Protein AF-A0A662C0L5-F1 (afdb_monomer_lite)

Radius of gyration: 31.18 Å; chains: 1; bounding box: 43×15×87 Å

Sequence (63 aa):
MNKINVNRLLLLVVLTIGILSCNKKTEMKKDIAETEKIPGIVLENMDTSVDPREDFYNYVNGN

Secondary structure (DSSP, 8-state):
-----HHHHHHHHHHHHHHHHSS-------SS-------SS-GGG--TTS-TTT-HHHHHH--

pLDDT: mean 76.27, std 16.7, range [48.5, 98.25]

Foldseek 3Di:
DDDDDVVVVVVVVVVVVVVVVPPPPPCPPPPDDPPPCPDPADQVQADPVDDCVVPVPCRRHVD

Structure (mmCIF, N/CA/C/O backbone):
data_AF-A0A662C0L5-F1
#
_entry.id   AF-A0A662C0L5-F1
#
loop_
_atom_site.group_PDB
_atom_site.id
_atom_site.type_symbol
_atom_site.label_atom_id
_atom_site.label_alt_id
_atom_site.label_comp_id
_atom_site.label_asym_id
_atom_site.label_entity_id
_atom_site.label_seq_id
_atom_site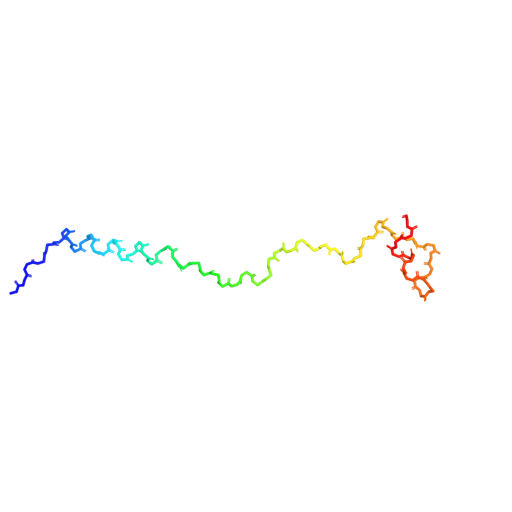.pdbx_PDB_ins_code
_atom_site.Cartn_x
_atom_site.Cartn_y
_atom_site.Cartn_z
_atom_site.occupancy
_atom_site.B_iso_or_equiv
_atom_site.auth_seq_id
_atom_site.auth_comp_id
_atom_site.auth_asym_id
_atom_site.auth_atom_id
_atom_site.pdbx_PDB_model_num
ATOM 1 N N . MET A 1 1 ? 30.251 -10.536 -75.267 1.00 50.22 1 MET A N 1
ATOM 2 C CA . MET A 1 1 ? 30.036 -9.595 -74.145 1.00 50.22 1 MET A CA 1
ATOM 3 C C . MET A 1 1 ? 28.572 -9.172 -74.182 1.00 50.22 1 MET A C 1
ATOM 5 O O . MET A 1 1 ? 28.166 -8.549 -75.157 1.00 50.22 1 MET A O 1
ATOM 9 N N . ASN A 1 2 ? 27.749 -9.633 -73.236 1.00 61.72 2 ASN A N 1
ATOM 10 C CA . ASN A 1 2 ? 26.290 -9.472 -73.312 1.00 61.72 2 ASN A CA 1
ATOM 11 C C . ASN A 1 2 ? 25.895 -8.000 -73.130 1.00 61.72 2 ASN A C 1
ATOM 13 O O . ASN A 1 2 ? 26.323 -7.361 -72.171 1.00 61.72 2 ASN A O 1
ATOM 17 N N . LYS A 1 3 ? 25.073 -7.458 -74.038 1.00 67.06 3 LYS A N 1
ATOM 18 C CA . LYS A 1 3 ? 24.512 -6.108 -73.894 1.00 67.06 3 LYS A CA 1
ATOM 19 C C . LYS A 1 3 ? 23.449 -6.130 -72.799 1.00 67.06 3 LYS A C 1
ATOM 21 O O . LYS A 1 3 ? 22.371 -6.691 -72.984 1.00 67.06 3 LYS A O 1
ATOM 26 N N . ILE A 1 4 ? 23.764 -5.537 -71.655 1.00 70.12 4 ILE A N 1
ATOM 27 C CA . ILE A 1 4 ? 22.830 -5.406 -70.538 1.00 70.12 4 ILE A CA 1
ATOM 28 C C . ILE A 1 4 ? 21.874 -4.252 -70.854 1.00 70.12 4 ILE A C 1
ATOM 30 O O . ILE A 1 4 ? 22.301 -3.145 -71.176 1.00 70.12 4 ILE A O 1
ATOM 34 N N . ASN A 1 5 ? 20.569 -4.515 -70.790 1.00 76.88 5 ASN A N 1
ATOM 35 C CA . ASN A 1 5 ? 19.547 -3.492 -70.985 1.00 76.88 5 ASN A CA 1
ATOM 36 C C . ASN A 1 5 ? 19.421 -2.666 -69.699 1.00 76.88 5 ASN A C 1
ATOM 38 O O . ASN A 1 5 ? 18.941 -3.173 -68.684 1.00 76.88 5 ASN A O 1
ATOM 42 N N . VAL A 1 6 ? 19.852 -1.406 -69.757 1.00 76.31 6 VAL A N 1
ATOM 43 C CA . VAL A 1 6 ? 19.921 -0.500 -68.601 1.00 76.31 6 VAL A CA 1
ATOM 44 C C . VAL A 1 6 ? 18.559 -0.344 -67.917 1.00 76.31 6 VAL A C 1
ATOM 46 O O . VAL A 1 6 ? 18.513 -0.360 -66.695 1.00 76.31 6 VAL A O 1
ATOM 49 N N . ASN A 1 7 ? 17.443 -0.336 -68.657 1.00 72.62 7 ASN A N 1
ATOM 50 C CA . ASN A 1 7 ? 16.101 -0.271 -68.057 1.00 72.62 7 ASN A CA 1
ATOM 51 C C . ASN A 1 7 ? 15.737 -1.549 -67.289 1.00 72.62 7 ASN A C 1
ATOM 53 O O . ASN A 1 7 ? 15.086 -1.482 -66.249 1.00 72.62 7 ASN A O 1
ATOM 57 N N . ARG A 1 8 ? 16.179 -2.719 -67.767 1.00 75.94 8 ARG A N 1
ATOM 58 C CA . ARG A 1 8 ? 15.992 -3.988 -67.043 1.00 75.94 8 ARG A CA 1
ATOM 59 C C . ARG A 1 8 ? 16.883 -4.063 -65.806 1.00 75.94 8 ARG A C 1
ATOM 61 O O . ARG A 1 8 ? 16.459 -4.597 -64.788 1.00 75.94 8 ARG A O 1
ATOM 68 N N . LEU A 1 9 ? 18.086 -3.496 -65.881 1.00 76.69 9 LEU A N 1
ATOM 69 C CA . LEU A 1 9 ? 18.991 -3.397 -64.740 1.00 76.69 9 LEU A CA 1
ATOM 70 C C . LEU A 1 9 ? 18.440 -2.439 -63.672 1.00 76.69 9 LEU A C 1
ATOM 72 O O . LEU A 1 9 ? 18.457 -2.771 -62.492 1.00 76.69 9 LEU A O 1
ATOM 76 N N . LEU A 1 10 ? 17.875 -1.300 -64.084 1.00 76.69 10 LEU A N 1
ATOM 77 C CA . LEU A 1 10 ? 17.277 -0.312 -63.184 1.00 76.69 10 LEU A CA 1
ATOM 78 C C . LEU A 1 10 ? 16.057 -0.881 -62.438 1.00 76.69 10 LEU A C 1
ATOM 80 O O . LEU A 1 10 ? 15.929 -0.698 -61.230 1.00 76.69 10 LEU A O 1
ATOM 84 N N . LEU A 1 11 ? 15.205 -1.640 -63.137 1.00 76.12 11 LEU A N 1
ATOM 85 C CA . LEU A 1 11 ? 14.053 -2.330 -62.541 1.00 76.12 11 LEU A CA 1
ATOM 86 C C . LEU A 1 11 ? 14.465 -3.380 -61.498 1.00 76.12 11 LEU A C 1
ATOM 88 O O . LEU A 1 11 ? 13.821 -3.493 -60.457 1.00 76.12 11 LEU A O 1
ATOM 92 N N . LEU A 1 12 ? 15.552 -4.116 -61.745 1.00 74.25 12 LEU A N 1
ATOM 93 C CA . LEU A 1 12 ? 16.069 -5.110 -60.800 1.00 74.25 12 LEU A CA 1
ATOM 94 C C . LEU A 1 12 ? 16.646 -4.466 -59.531 1.00 74.25 12 LEU A C 1
ATOM 96 O O . LEU A 1 12 ? 16.482 -5.018 -58.448 1.00 74.25 12 LEU A O 1
ATOM 100 N N . VAL A 1 13 ? 17.270 -3.291 -59.642 1.00 76.38 13 VAL A N 1
ATOM 101 C CA . VAL A 1 13 ? 17.819 -2.554 -58.489 1.00 76.38 13 VAL A CA 1
ATOM 102 C C . VAL A 1 13 ? 16.710 -1.953 -57.616 1.00 76.38 13 VAL A C 1
ATOM 104 O O . VAL A 1 13 ? 16.790 -2.012 -56.392 1.00 76.38 13 VAL A O 1
ATOM 107 N N . VAL A 1 14 ? 15.640 -1.420 -58.212 1.00 73.56 14 VAL A N 1
ATOM 108 C CA . VAL A 1 14 ? 14.506 -0.866 -57.446 1.00 73.56 14 VAL A CA 1
ATOM 109 C C . VAL A 1 14 ? 13.739 -1.966 -56.701 1.00 73.56 14 VAL A C 1
ATOM 111 O O . VAL A 1 14 ? 13.331 -1.771 -55.555 1.00 73.56 14 VAL A O 1
ATOM 114 N N . LEU A 1 15 ? 13.597 -3.149 -57.309 1.00 69.62 15 LEU A N 1
ATOM 115 C CA . LEU A 1 15 ? 12.900 -4.282 -56.696 1.00 69.62 15 LEU A CA 1
ATOM 116 C C . LEU A 1 15 ? 13.645 -4.840 -55.472 1.00 69.62 15 LEU A C 1
ATOM 118 O O . LEU A 1 15 ? 13.011 -5.200 -54.482 1.00 69.62 15 LEU A O 1
ATOM 122 N N . THR A 1 16 ? 14.980 -4.879 -55.497 1.00 64.88 16 THR A N 1
ATOM 123 C CA . THR A 1 16 ? 15.767 -5.391 -54.363 1.00 64.88 16 THR A CA 1
ATOM 124 C C . THR A 1 16 ? 15.779 -4.429 -53.172 1.00 64.88 16 THR A C 1
ATOM 126 O O . THR A 1 16 ? 15.732 -4.887 -52.033 1.00 64.88 16 THR A O 1
ATOM 129 N N 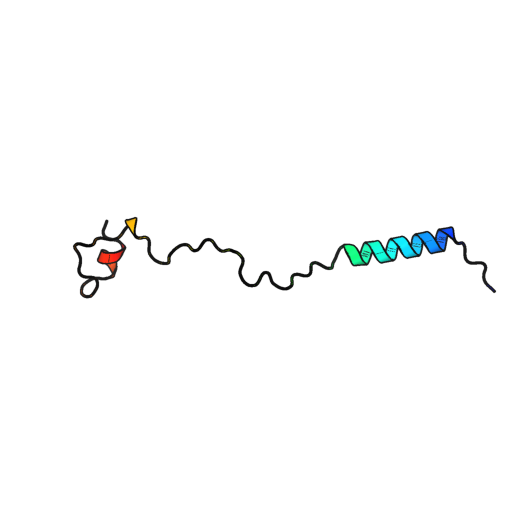. ILE A 1 17 ? 15.742 -3.110 -53.397 1.00 66.56 17 ILE A N 1
ATOM 130 C CA . ILE A 1 17 ? 15.670 -2.102 -52.320 1.00 66.56 17 ILE A CA 1
ATOM 131 C C . ILE A 1 17 ? 14.286 -2.102 -51.644 1.00 66.56 17 ILE A C 1
ATOM 133 O O . ILE A 1 17 ? 14.197 -2.009 -50.417 1.00 66.56 17 ILE A O 1
ATOM 137 N N . GLY A 1 18 ? 13.205 -2.284 -52.414 1.00 64.50 18 GLY A N 1
ATOM 138 C CA . GLY A 1 18 ? 11.838 -2.352 -51.879 1.00 64.50 18 GLY A CA 1
ATOM 139 C C . GLY A 1 18 ? 11.603 -3.527 -50.918 1.00 64.50 18 GLY A C 1
ATOM 140 O O . GLY A 1 18 ? 10.898 -3.377 -49.920 1.00 64.50 18 GLY A O 1
ATOM 141 N N . ILE A 1 19 ? 12.248 -4.675 -51.158 1.00 63.50 19 ILE A N 1
ATOM 142 C CA . ILE A 1 19 ? 12.105 -5.878 -50.317 1.00 63.50 19 ILE A CA 1
ATOM 143 C C . ILE A 1 19 ? 12.869 -5.734 -48.987 1.00 63.50 19 ILE A C 1
ATOM 145 O O . ILE A 1 19 ? 12.379 -6.186 -47.950 1.00 63.50 19 ILE A O 1
ATOM 149 N N . LEU A 1 20 ? 14.026 -5.055 -48.971 1.00 62.25 20 LEU A N 1
ATOM 150 C CA . LEU A 1 20 ? 14.767 -4.793 -47.727 1.00 62.25 20 LEU A CA 1
ATOM 151 C C . LEU A 1 20 ? 14.086 -3.742 -46.834 1.00 62.25 20 LEU A C 1
ATOM 153 O O . LEU A 1 20 ? 14.266 -3.784 -45.615 1.00 62.25 20 LEU A O 1
ATOM 157 N N . SER A 1 21 ? 13.289 -2.834 -47.408 1.00 60.44 21 SER A N 1
ATOM 158 C CA . SER A 1 21 ? 12.609 -1.779 -46.645 1.00 60.44 21 SER A CA 1
ATOM 159 C C . SER A 1 21 ? 11.341 -2.247 -45.921 1.00 60.44 21 SER A C 1
ATOM 161 O O . SER A 1 21 ? 10.886 -1.555 -45.014 1.00 60.44 21 SER A O 1
ATOM 163 N N . CYS A 1 22 ? 10.759 -3.396 -46.286 1.00 61.81 22 CYS A N 1
ATOM 164 C CA . CYS A 1 22 ? 9.481 -3.841 -45.716 1.00 61.81 22 CYS A CA 1
ATOM 165 C C . CYS A 1 22 ? 9.619 -4.743 -44.469 1.00 61.81 22 CYS A C 1
ATOM 167 O O . CYS A 1 22 ? 8.632 -4.963 -43.778 1.00 61.81 22 CYS A O 1
ATOM 169 N N . ASN A 1 23 ? 10.819 -5.241 -44.128 1.00 59.19 23 ASN A N 1
ATOM 170 C CA . ASN A 1 23 ? 10.966 -6.239 -43.048 1.00 59.19 23 ASN A CA 1
ATOM 171 C C . ASN A 1 23 ? 12.106 -6.004 -42.047 1.00 59.19 23 ASN A C 1
ATOM 173 O O . ASN A 1 23 ? 12.461 -6.910 -41.298 1.00 59.19 23 ASN A O 1
ATOM 177 N N . LYS A 1 24 ? 12.645 -4.787 -41.945 1.00 50.62 24 LYS A N 1
ATOM 178 C CA . LYS A 1 24 ? 13.415 -4.399 -40.755 1.00 50.62 24 LYS A CA 1
ATOM 179 C C . LYS A 1 24 ? 12.596 -3.449 -39.906 1.00 50.62 24 LYS A C 1
ATOM 181 O O . LYS A 1 24 ? 12.906 -2.273 -39.766 1.00 50.62 24 LYS A O 1
ATOM 186 N N . LYS A 1 25 ? 11.579 -4.015 -39.260 1.00 51.94 25 LYS A N 1
ATOM 187 C CA . LYS A 1 25 ? 11.286 -3.576 -37.904 1.00 51.94 25 LYS A CA 1
ATOM 188 C C . LYS A 1 25 ? 12.516 -3.976 -37.096 1.00 51.94 25 LYS A C 1
ATOM 190 O O . LYS A 1 25 ? 12.662 -5.129 -36.702 1.00 51.94 25 LYS A O 1
ATOM 195 N N . THR A 1 26 ? 13.450 -3.052 -36.899 1.00 49.97 26 THR A N 1
ATOM 196 C CA . THR A 1 26 ? 14.261 -3.068 -35.686 1.00 49.97 26 THR A CA 1
ATOM 197 C C . THR A 1 26 ? 13.289 -2.896 -34.530 1.00 49.97 26 THR A C 1
ATOM 199 O O . THR A 1 26 ? 13.173 -1.832 -33.939 1.00 49.97 26 THR A O 1
ATOM 202 N N . GLU A 1 27 ? 12.594 -3.978 -34.194 1.00 54.50 27 GLU A N 1
ATOM 203 C CA . GLU A 1 27 ? 12.215 -4.260 -32.825 1.00 54.50 27 GLU A CA 1
ATOM 204 C C . GLU A 1 27 ? 13.514 -4.687 -32.127 1.00 54.50 27 GLU A C 1
ATOM 206 O O . GLU A 1 27 ? 13.674 -5.809 -31.655 1.00 54.50 27 GLU A O 1
ATOM 211 N N . MET A 1 28 ? 14.493 -3.766 -32.074 1.00 48.50 28 MET A N 1
ATOM 212 C CA . MET A 1 28 ? 15.239 -3.640 -30.836 1.00 48.50 28 MET A CA 1
ATOM 213 C C . MET A 1 28 ? 14.142 -3.386 -29.835 1.00 48.50 28 MET A C 1
ATOM 215 O O . MET A 1 28 ? 13.461 -2.363 -29.917 1.00 48.50 28 MET A O 1
ATOM 219 N N . LYS A 1 29 ? 13.873 -4.441 -29.072 1.00 52.00 29 LYS A N 1
ATOM 220 C CA . LYS A 1 29 ? 12.852 -4.524 -28.053 1.00 52.00 29 LYS A CA 1
ATOM 221 C C . LYS A 1 29 ? 12.633 -3.123 -27.510 1.00 52.00 29 LYS A C 1
ATOM 223 O O . LYS A 1 29 ? 13.563 -2.501 -26.994 1.00 52.00 29 LYS A O 1
ATOM 228 N N . LYS A 1 30 ? 11.407 -2.635 -27.686 1.00 48.66 30 LYS A N 1
ATOM 229 C CA . LYS A 1 30 ? 10.788 -1.710 -26.746 1.00 48.66 30 LYS A CA 1
ATOM 230 C C . LYS A 1 30 ? 10.846 -2.417 -25.391 1.00 48.66 30 LYS A C 1
ATOM 232 O O . LYS A 1 30 ? 9.858 -3.004 -24.963 1.00 48.66 30 LYS A O 1
ATOM 237 N N . ASP A 1 31 ? 12.037 -2.54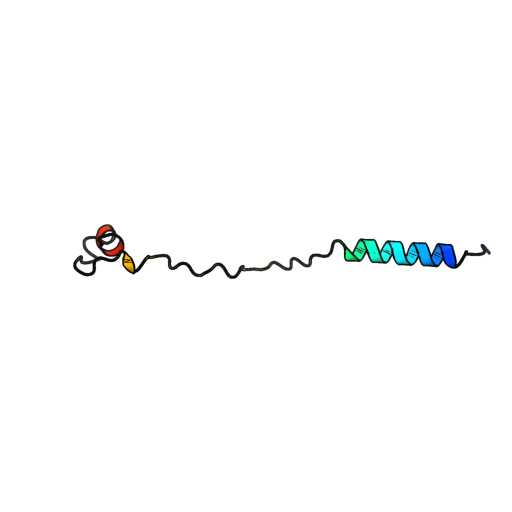0 -24.813 1.00 56.09 31 ASP A N 1
ATOM 238 C CA . ASP A 1 31 ? 12.206 -3.114 -23.499 1.00 56.09 31 ASP A CA 1
ATOM 239 C C . ASP A 1 31 ? 11.577 -2.072 -22.596 1.00 56.09 31 ASP A C 1
ATOM 241 O O . ASP A 1 31 ? 12.114 -0.987 -22.391 1.00 56.09 31 ASP A O 1
ATOM 245 N N . ILE A 1 32 ? 10.374 -2.437 -22.156 1.00 59.12 32 ILE A N 1
ATOM 246 C CA . ILE A 1 32 ? 9.460 -1.669 -21.331 1.00 59.12 32 ILE A CA 1
ATOM 247 C C . ILE A 1 32 ? 8.719 -0.617 -22.169 1.00 59.12 32 ILE A C 1
ATOM 249 O O . ILE A 1 32 ? 9.109 0.542 -22.284 1.00 59.12 32 ILE A O 1
ATOM 253 N N . ALA A 1 33 ? 7.595 -1.043 -22.759 1.00 59.94 33 ALA A N 1
ATOM 254 C CA . ALA A 1 33 ? 6.483 -0.135 -23.015 1.00 59.94 33 ALA A CA 1
ATOM 255 C C . ALA A 1 33 ? 6.310 0.790 -21.798 1.00 59.94 33 ALA A C 1
ATOM 257 O O . ALA A 1 33 ? 6.464 0.327 -20.667 1.00 59.94 33 ALA A O 1
ATOM 258 N N . GLU A 1 34 ? 5.989 2.066 -22.009 1.00 60.31 34 GLU A N 1
ATOM 259 C CA . GLU A 1 34 ? 5.431 2.918 -20.957 1.00 60.31 34 GLU A CA 1
ATOM 260 C C . GLU A 1 34 ? 4.084 2.313 -20.535 1.00 60.31 34 GLU A C 1
ATOM 262 O O . GLU A 1 34 ? 3.013 2.754 -20.934 1.00 60.31 34 GLU A O 1
ATOM 267 N N . THR A 1 35 ? 4.138 1.215 -19.787 1.00 62.34 35 THR A N 1
ATOM 268 C CA . THR A 1 35 ? 3.029 0.717 -19.004 1.00 62.34 35 THR A CA 1
ATOM 269 C C . THR A 1 35 ? 2.744 1.847 -18.040 1.00 62.34 35 THR A C 1
ATOM 271 O O . THR A 1 35 ? 3.616 2.196 -17.235 1.00 62.34 35 THR A O 1
ATOM 274 N N . GLU A 1 36 ? 1.567 2.462 -18.163 1.00 66.75 36 GLU A N 1
ATOM 275 C CA . GLU A 1 36 ? 1.063 3.370 -17.140 1.00 66.75 36 GLU A CA 1
ATOM 276 C C . GLU A 1 36 ? 1.349 2.716 -15.790 1.00 66.75 36 GLU A C 1
ATOM 278 O O . GLU A 1 36 ? 1.009 1.548 -15.579 1.00 66.75 36 GLU A O 1
ATOM 283 N N . LYS A 1 37 ? 2.088 3.410 -14.917 1.00 68.88 37 LYS A N 1
ATOM 284 C CA . LYS A 1 37 ? 2.446 2.883 -13.600 1.00 68.88 37 LYS A CA 1
ATOM 285 C C . LYS A 1 37 ? 1.178 2.862 -12.759 1.00 68.88 37 LYS A C 1
ATOM 287 O O . LYS A 1 37 ? 0.980 3.743 -11.931 1.00 68.88 37 LYS A O 1
ATOM 292 N N . ILE A 1 38 ? 0.313 1.884 -13.005 1.00 75.81 38 ILE A N 1
ATOM 293 C CA . ILE A 1 38 ? -0.817 1.595 -12.140 1.00 75.81 38 ILE A CA 1
ATOM 294 C C . ILE A 1 38 ? -0.181 1.170 -10.814 1.00 75.81 38 ILE A C 1
ATOM 296 O O . ILE A 1 38 ? 0.563 0.180 -10.794 1.00 75.81 38 ILE A O 1
ATOM 300 N N . PRO A 1 39 ? -0.358 1.948 -9.733 1.00 81.06 39 PRO A N 1
ATOM 301 C CA . PRO A 1 39 ? 0.206 1.579 -8.449 1.00 81.06 39 PRO A CA 1
ATOM 302 C C . PRO A 1 39 ? -0.369 0.222 -8.038 1.00 81.06 39 PRO A C 1
ATOM 304 O O . PRO A 1 39 ? -1.540 -0.067 -8.272 1.00 81.06 39 PRO A O 1
ATOM 307 N N . GLY A 1 40 ? 0.454 -0.624 -7.417 1.00 84.62 40 GLY A N 1
ATOM 308 C CA . GLY A 1 40 ? 0.010 -1.949 -6.967 1.00 84.62 40 GLY A CA 1
ATOM 309 C C . GLY A 1 40 ? -1.066 -1.908 -5.873 1.00 84.62 40 GLY A C 1
ATOM 310 O O . GLY A 1 40 ? -1.637 -2.946 -5.565 1.00 84.62 40 GLY A O 1
ATOM 311 N N . ILE A 1 41 ? -1.328 -0.728 -5.298 1.00 90.69 41 ILE A N 1
ATOM 312 C CA . ILE A 1 41 ? -2.334 -0.460 -4.267 1.00 90.69 41 ILE A CA 1
ATOM 313 C C . ILE A 1 41 ? -3.141 0.772 -4.686 1.00 90.69 41 ILE A C 1
ATOM 315 O O . ILE A 1 41 ? -2.561 1.797 -5.049 1.00 90.69 41 ILE A O 1
ATOM 319 N N . VAL A 1 42 ? -4.467 0.663 -4.612 1.00 92.75 42 VAL A N 1
ATOM 320 C CA . VAL A 1 42 ? -5.414 1.758 -4.857 1.00 92.75 42 VAL A CA 1
ATOM 321 C C . VAL A 1 42 ? -5.589 2.527 -3.549 1.00 92.75 42 VAL A C 1
ATOM 323 O O . VAL A 1 42 ? -6.164 2.000 -2.600 1.00 92.75 42 VAL A O 1
ATOM 326 N N . LEU A 1 43 ? -5.054 3.747 -3.468 1.00 92.25 43 LEU A N 1
ATOM 327 C CA . LEU A 1 43 ? -5.034 4.519 -2.216 1.00 92.25 43 LEU A CA 1
ATOM 328 C C . LEU A 1 43 ? -6.438 4.951 -1.780 1.00 92.25 43 LEU A C 1
ATOM 330 O O . LEU A 1 43 ? -6.701 5.103 -0.592 1.00 92.25 43 LEU A O 1
ATOM 334 N N . GLU A 1 44 ? -7.345 5.109 -2.738 1.00 94.31 44 GLU A N 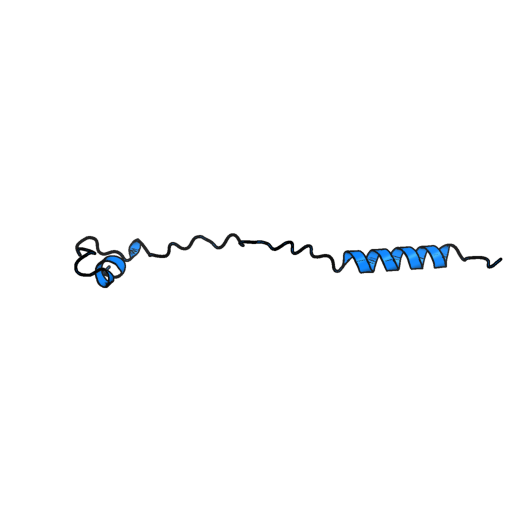1
ATOM 335 C CA . GLU A 1 44 ? -8.735 5.496 -2.521 1.00 94.31 44 GLU A CA 1
ATOM 336 C C . GLU A 1 44 ? -9.537 4.428 -1.767 1.00 94.31 44 GLU A C 1
ATOM 338 O O . GLU A 1 44 ? -10.564 4.752 -1.181 1.00 94.31 44 GLU A O 1
ATOM 343 N N . ASN A 1 45 ? -9.077 3.173 -1.757 1.00 94.69 45 ASN A N 1
ATOM 344 C CA . ASN A 1 45 ? -9.751 2.071 -1.068 1.00 94.69 45 ASN A CA 1
ATOM 345 C C . ASN A 1 45 ? -9.245 1.863 0.371 1.00 94.69 45 ASN A C 1
ATOM 347 O O . ASN A 1 45 ? -9.732 0.975 1.072 1.00 94.69 45 ASN A O 1
ATOM 351 N N . MET A 1 46 ? -8.244 2.636 0.807 1.00 95.62 46 MET A N 1
ATOM 352 C CA . MET A 1 46 ? -7.601 2.429 2.100 1.00 95.62 46 MET A CA 1
ATOM 353 C C . MET A 1 46 ? -8.458 2.933 3.263 1.00 95.62 46 MET A C 1
ATOM 355 O O . MET A 1 46 ? -8.894 4.083 3.270 1.00 95.62 46 MET A O 1
ATOM 359 N N . ASP A 1 47 ? -8.591 2.105 4.298 1.00 97.69 47 ASP A N 1
ATOM 360 C CA . ASP A 1 47 ? -9.159 2.496 5.586 1.00 97.69 47 ASP A CA 1
ATOM 361 C C . ASP A 1 47 ? -8.032 2.738 6.598 1.00 97.69 47 ASP A C 1
ATOM 363 O O . ASP A 1 47 ? -7.482 1.8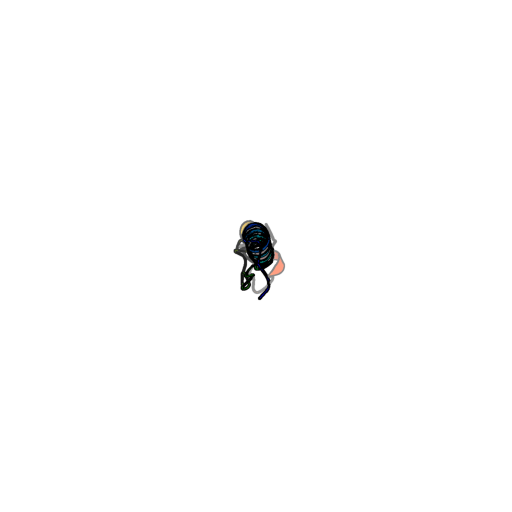15 7.202 1.00 97.69 47 ASP A O 1
ATOM 367 N N . THR A 1 48 ? -7.691 4.012 6.815 1.00 95.88 48 THR A N 1
ATOM 368 C CA . THR A 1 48 ? -6.620 4.404 7.744 1.00 95.88 48 THR A CA 1
ATOM 369 C C . THR A 1 48 ? -6.983 4.260 9.224 1.00 95.88 48 THR A C 1
ATOM 371 O O . THR A 1 48 ? -6.155 4.577 10.078 1.00 95.88 48 THR A O 1
ATOM 374 N N . SER A 1 49 ? -8.208 3.833 9.549 1.00 97.56 49 SER A N 1
ATOM 375 C CA . SER A 1 49 ? -8.611 3.526 10.924 1.00 97.56 49 SER A CA 1
ATOM 376 C C . SER A 1 49 ? -8.200 2.116 11.371 1.00 97.56 49 SER A C 1
ATOM 378 O O . SER A 1 49 ? -8.134 1.853 12.573 1.00 97.56 49 SER A O 1
ATOM 380 N N . VAL A 1 50 ? -7.862 1.235 10.422 1.00 98.00 50 VAL A N 1
ATOM 381 C CA . VAL A 1 50 ? -7.368 -0.127 10.671 1.00 98.00 50 VAL A CA 1
ATOM 382 C C . VAL A 1 50 ? -5.838 -0.121 10.787 1.00 98.00 50 VAL A C 1
ATOM 384 O O . VAL A 1 50 ? -5.149 0.525 10.002 1.00 98.00 50 VAL A O 1
ATOM 387 N N . ASP A 1 51 ? -5.265 -0.844 11.758 1.00 97.69 51 ASP A N 1
ATOM 388 C CA . ASP A 1 51 ? -3.807 -1.030 11.828 1.00 97.69 51 ASP A CA 1
ATOM 389 C C . ASP A 1 51 ? -3.369 -2.092 10.800 1.00 97.69 51 ASP A C 1
ATOM 391 O O . ASP A 1 51 ? -3.782 -3.252 10.914 1.00 97.69 51 ASP A O 1
ATOM 395 N N . PRO A 1 52 ? -2.501 -1.762 9.824 1.00 97.12 52 PRO A N 1
ATOM 396 C CA . PRO A 1 52 ? -2.077 -2.710 8.793 1.00 97.12 52 PRO A CA 1
ATOM 397 C C . PRO A 1 52 ? -1.305 -3.920 9.328 1.00 97.12 52 PRO A C 1
ATOM 399 O O . PRO A 1 52 ? -1.141 -4.901 8.604 1.00 97.12 52 PRO A O 1
ATOM 402 N N . ARG A 1 53 ? -0.783 -3.857 10.558 1.00 97.88 53 ARG A N 1
ATOM 403 C CA . ARG A 1 53 ? -0.073 -4.980 11.191 1.00 97.88 53 ARG A CA 1
ATOM 404 C C . ARG A 1 53 ? -1.033 -6.039 11.720 1.00 97.88 53 ARG A C 1
ATOM 406 O O . ARG A 1 53 ? -0.655 -7.204 11.787 1.00 97.88 53 ARG A O 1
ATOM 413 N N . GLU A 1 54 ? -2.245 -5.622 12.071 1.00 98.25 54 GLU A N 1
ATOM 414 C CA . GLU A 1 54 ? -3.292 -6.487 12.607 1.00 98.25 54 GLU A CA 1
ATOM 415 C C . GLU A 1 54 ? -4.209 -6.995 11.485 1.00 98.25 54 GLU A C 1
ATOM 417 O O . GLU A 1 54 ? -4.551 -8.176 11.461 1.00 98.25 54 GLU A O 1
ATOM 422 N N . ASP A 1 55 ? -4.560 -6.135 10.518 1.00 97.81 55 ASP A N 1
ATOM 423 C CA . ASP A 1 55 ? -5.390 -6.503 9.365 1.00 97.81 55 ASP A CA 1
ATOM 424 C C . ASP A 1 55 ? -5.043 -5.686 8.111 1.00 97.81 55 ASP A C 1
ATOM 426 O O . ASP A 1 55 ? -5.649 -4.662 7.783 1.00 97.81 55 ASP A O 1
ATOM 430 N N . PHE A 1 56 ? -4.047 -6.170 7.371 1.00 97.06 56 PHE A N 1
ATOM 431 C CA . PHE A 1 56 ? -3.624 -5.543 6.122 1.00 97.06 56 PHE A CA 1
ATOM 432 C C . PHE A 1 56 ? -4.712 -5.565 5.037 1.00 97.06 56 PHE A C 1
ATOM 434 O O . PHE A 1 56 ? -4.774 -4.651 4.215 1.00 97.06 56 PHE A O 1
ATOM 441 N N . TYR A 1 57 ? -5.560 -6.601 5.008 1.00 96.81 57 TYR A N 1
ATOM 442 C CA . TYR A 1 57 ? -6.551 -6.761 3.944 1.00 96.81 57 TYR A CA 1
ATOM 443 C C . TYR A 1 57 ? -7.615 -5.665 4.019 1.00 96.81 57 TYR A C 1
ATOM 445 O O . TYR A 1 57 ? -7.901 -5.033 3.000 1.00 96.81 57 TYR A O 1
ATOM 453 N N . ASN A 1 58 ? -8.148 -5.405 5.216 1.00 97.50 58 ASN A N 1
ATOM 454 C CA . ASN A 1 58 ? -9.115 -4.329 5.424 1.00 97.50 58 ASN A CA 1
ATOM 455 C C . ASN A 1 58 ? -8.448 -2.947 5.428 1.00 97.50 58 ASN A C 1
ATOM 457 O O . ASN A 1 58 ? -9.042 -1.999 4.931 1.00 97.50 58 ASN A O 1
ATOM 461 N N . TYR A 1 59 ? -7.188 -2.822 5.857 1.00 97.62 59 TYR A N 1
ATOM 462 C CA . TYR A 1 59 ? -6.457 -1.557 5.722 1.00 97.62 59 TYR A CA 1
ATOM 463 C C . TYR A 1 59 ? -6.362 -1.067 4.267 1.00 97.62 59 TYR A C 1
ATOM 465 O O . TYR A 1 59 ? -6.486 0.129 4.019 1.00 97.62 59 TYR A O 1
ATOM 473 N N . VAL A 1 60 ? -6.161 -1.964 3.291 1.00 97.19 60 VAL A N 1
ATOM 474 C CA . VAL A 1 60 ? -6.036 -1.580 1.869 1.00 97.19 60 VAL A CA 1
ATOM 475 C C . VAL A 1 60 ? -7.337 -1.658 1.056 1.00 97.19 60 VAL A C 1
ATOM 477 O O . VAL A 1 60 ? -7.346 -1.174 -0.073 1.00 97.19 60 VAL A O 1
ATOM 480 N N . ASN A 1 61 ? -8.418 -2.243 1.594 1.00 96.56 61 ASN A N 1
ATOM 481 C CA . ASN A 1 61 ? -9.695 -2.440 0.880 1.00 96.56 61 ASN A CA 1
ATOM 482 C C . ASN A 1 61 ? -10.959 -2.119 1.712 1.00 96.56 61 ASN A C 1
ATOM 484 O O . ASN A 1 61 ? -12.034 -2.619 1.387 1.00 96.56 61 ASN A O 1
ATOM 488 N N . GLY A 1 62 ? -10.832 -1.388 2.820 1.00 94.88 62 GLY A N 1
ATOM 489 C CA . GLY A 1 62 ? -11.897 -1.209 3.815 1.00 94.88 62 GLY A CA 1
ATOM 490 C C . GLY A 1 62 ? -12.817 -0.002 3.609 1.00 94.88 62 GLY A C 1
ATOM 491 O O . GLY A 1 62 ? -13.785 0.121 4.357 1.00 94.88 62 GLY A O 1
ATOM 492 N N . ASN A 1 63 ? -12.519 0.877 2.643 1.00 80.94 63 ASN A N 1
ATOM 493 C 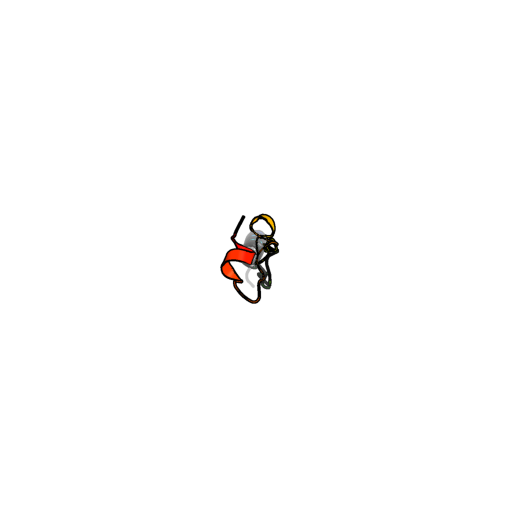CA . ASN A 1 63 ? -13.360 2.036 2.295 1.00 80.94 63 ASN A CA 1
ATOM 494 C C . ASN A 1 63 ? -14.638 1.645 1.531 1.00 80.94 63 ASN A C 1
ATOM 496 O O . ASN A 1 63 ? -14.556 0.760 0.648 1.00 80.94 63 ASN A O 1
#